Protein AF-A0A5K1CYM6-F1 (afdb_monomer_lite)

Sequence (46 aa):
ETVIYRIFYYINRSGNGHLTLRELKRGNLIAAMQHVDDEEDINKVL

Organism: NCBI:txid210225

Foldseek 3Di:
DDPVVVCCVQQVPVNPPDGDPVSVVPDCVVVLVVVVVVDPDNVPRD

pLDDT: mean 92.22, std 6.03, range [65.88, 97.06]

InterPro domains:
  IPR041534 PP2A regulatory subunit B'', EF-hand domain [PF17958] (1-39)

Secondary structure (DSSP, 8-state):
--HHHHHHHHH-TT-SS---HHHHHHSSHHHHHHHHHH-S-GGG--

Radius of gyration: 11.31 Å; chains: 1; bounding box: 20×19×30 Å

Structure (mmCIF, N/CA/C/O backbone):
data_AF-A0A5K1CYM6-F1
#
_entry.id   AF-A0A5K1CYM6-F1
#
loop_
_atom_site.group_PDB
_atom_site.id
_atom_site.type_symbol
_atom_site.label_atom_id
_atom_site.label_alt_id
_atom_site.label_comp_id
_atom_site.label_asym_id
_atom_site.label_entity_id
_atom_site.label_seq_id
_atom_site.pdbx_PDB_ins_code
_atom_site.Cartn_x
_atom_site.Cartn_y
_atom_site.Cartn_z
_atom_site.occupancy
_atom_site.B_iso_or_equiv
_atom_site.auth_seq_id
_atom_site.auth_comp_id
_atom_site.auth_asym_id
_atom_site.auth_atom_id
_atom_site.pdbx_PDB_model_num
ATOM 1 N N . GLU A 1 1 ? 9.331 11.514 -1.356 1.00 71.44 1 GLU A N 1
ATOM 2 C CA . GLU A 1 1 ? 8.223 10.808 -0.677 1.00 71.44 1 GLU A CA 1
ATOM 3 C C . GLU A 1 1 ? 8.426 9.309 -0.872 1.00 71.44 1 GLU A C 1
ATOM 5 O O . GLU A 1 1 ? 8.885 8.934 -1.943 1.00 71.44 1 GLU A O 1
ATOM 10 N N . THR A 1 2 ? 8.208 8.466 0.140 1.00 92.81 2 THR A N 1
ATOM 11 C CA . THR A 1 2 ? 8.449 7.011 0.032 1.00 92.81 2 THR A CA 1
ATOM 12 C C . THR A 1 2 ? 7.138 6.245 -0.142 1.00 92.81 2 THR A C 1
ATOM 14 O O . THR A 1 2 ? 6.078 6.714 0.272 1.00 92.81 2 THR A O 1
ATOM 17 N N . VAL A 1 3 ? 7.201 5.043 -0.724 1.00 92.25 3 VAL A N 1
ATOM 18 C CA . VAL A 1 3 ? 6.020 4.187 -0.956 1.00 92.25 3 VAL A CA 1
ATOM 19 C C . VAL A 1 3 ? 5.267 3.903 0.348 1.00 92.25 3 VAL A C 1
ATOM 21 O O . VAL A 1 3 ? 4.048 4.035 0.398 1.00 92.25 3 VAL A O 1
ATOM 24 N N . ILE A 1 4 ? 5.990 3.613 1.436 1.00 94.62 4 ILE A N 1
ATOM 25 C CA . ILE A 1 4 ? 5.390 3.378 2.760 1.00 94.62 4 ILE A CA 1
ATOM 26 C C . ILE A 1 4 ? 4.600 4.605 3.231 1.00 94.62 4 ILE A C 1
ATOM 28 O O . ILE A 1 4 ? 3.472 4.458 3.697 1.00 94.62 4 ILE A O 1
ATOM 32 N N . TYR A 1 5 ? 5.156 5.812 3.078 1.00 95.25 5 TYR A N 1
ATOM 33 C CA . TYR A 1 5 ? 4.464 7.041 3.468 1.00 95.25 5 TYR A CA 1
ATOM 34 C C . TYR A 1 5 ? 3.133 7.198 2.719 1.00 95.25 5 TYR A C 1
ATOM 36 O O . TYR A 1 5 ? 2.102 7.408 3.356 1.00 95.25 5 TYR A O 1
ATOM 44 N N . ARG A 1 6 ? 3.127 7.004 1.392 1.00 93.81 6 ARG A N 1
ATOM 45 C CA . ARG A 1 6 ? 1.909 7.086 0.563 1.00 93.81 6 ARG A CA 1
ATOM 46 C C . ARG A 1 6 ? 0.868 6.044 0.968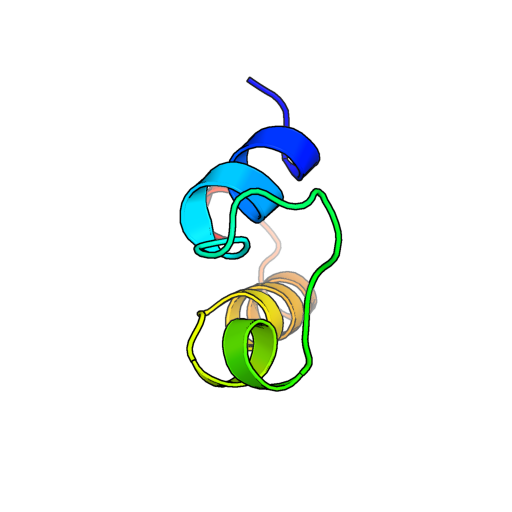 1.00 93.81 6 ARG A C 1
ATOM 48 O O . ARG A 1 6 ? -0.310 6.375 1.085 1.00 93.81 6 ARG A O 1
ATOM 55 N N . ILE A 1 7 ? 1.289 4.808 1.244 1.00 95.12 7 ILE A N 1
ATOM 56 C CA . ILE A 1 7 ? 0.385 3.747 1.711 1.00 95.12 7 ILE A CA 1
ATOM 57 C C . ILE A 1 7 ? -0.330 4.181 2.993 1.00 95.12 7 ILE A C 1
ATOM 59 O O . ILE A 1 7 ? -1.556 4.127 3.066 1.00 95.12 7 ILE A O 1
ATOM 63 N N . PHE A 1 8 ? 0.406 4.645 4.000 1.00 96.44 8 P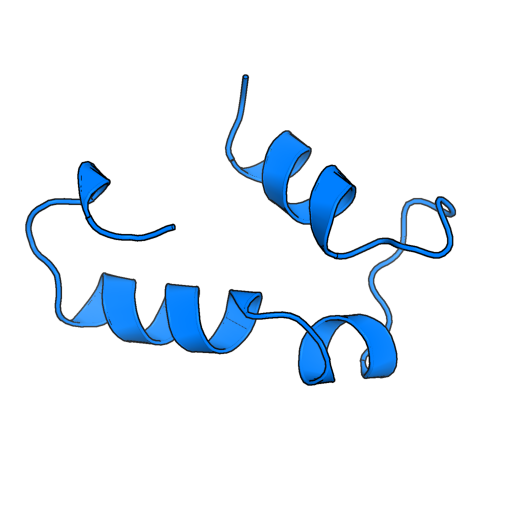HE A N 1
ATOM 64 C CA . PHE A 1 8 ? -0.219 5.075 5.250 1.00 96.44 8 PHE A CA 1
ATOM 65 C C . PHE A 1 8 ? -1.075 6.329 5.065 1.00 96.44 8 PHE A C 1
ATOM 67 O O . PHE A 1 8 ? -2.177 6.380 5.607 1.00 96.44 8 PHE A O 1
ATOM 74 N N . TYR A 1 9 ? -0.628 7.284 4.248 1.00 95.00 9 TYR A N 1
ATOM 75 C CA . TYR A 1 9 ? -1.366 8.510 3.951 1.00 95.00 9 TYR A CA 1
ATOM 76 C C . TYR A 1 9 ? -2.743 8.234 3.324 1.00 95.00 9 TYR A C 1
ATOM 78 O O . TYR A 1 9 ? -3.745 8.813 3.748 1.00 95.00 9 TYR A O 1
ATOM 86 N N . TYR A 1 10 ? -2.820 7.325 2.346 1.00 93.62 10 TYR A N 1
ATOM 87 C CA . TYR A 1 10 ? -4.074 7.035 1.643 1.00 93.62 10 TYR A CA 1
ATOM 88 C C . TYR A 1 10 ? -4.940 5.972 2.329 1.00 93.62 10 TYR A C 1
ATOM 90 O O . TYR A 1 10 ? -6.170 6.043 2.245 1.00 93.62 10 TYR A O 1
ATOM 98 N N . ILE A 1 11 ? -4.333 4.990 3.002 1.00 95.81 11 ILE A N 1
ATOM 99 C CA . ILE A 1 11 ? -5.049 3.809 3.503 1.00 95.81 11 ILE A CA 1
ATOM 100 C C . ILE A 1 11 ? -5.365 3.914 5.002 1.00 95.81 11 ILE A C 1
ATOM 102 O O . ILE A 1 11 ? -6.477 3.565 5.403 1.00 95.81 11 ILE A O 1
ATOM 106 N N . ASN A 1 12 ? -4.456 4.426 5.845 1.00 96.88 12 ASN A N 1
ATOM 107 C CA . ASN A 1 12 ? -4.674 4.516 7.297 1.00 96.88 12 ASN A CA 1
ATOM 108 C C . ASN A 1 12 ? -5.517 5.744 7.673 1.00 96.88 12 ASN A C 1
ATOM 110 O O . ASN A 1 12 ? -5.060 6.673 8.333 1.00 96.88 12 ASN A O 1
ATOM 114 N N . ARG A 1 13 ? -6.788 5.737 7.268 1.00 94.38 13 ARG A N 1
ATOM 115 C CA . ARG A 1 13 ? -7.760 6.811 7.541 1.00 94.38 13 ARG A CA 1
ATOM 116 C C . ARG A 1 13 ? -7.957 7.071 9.036 1.00 94.38 13 ARG A C 1
ATOM 118 O O . ARG A 1 13 ? -8.343 8.174 9.406 1.00 94.38 13 ARG A O 1
ATOM 125 N N . SER A 1 14 ? -7.724 6.066 9.880 1.00 95.88 14 SER A N 1
ATOM 126 C CA . SER A 1 14 ? -7.771 6.208 11.337 1.00 95.88 14 SER A CA 1
ATOM 127 C C . SER A 1 14 ? -6.568 6.946 11.937 1.00 95.88 14 SER A C 1
ATOM 129 O O . SER A 1 14 ? -6.656 7.378 13.083 1.00 95.88 14 SER A O 1
ATOM 131 N N . GLY A 1 15 ? -5.464 7.106 11.196 1.00 95.44 15 GLY A N 1
ATOM 132 C CA . GLY A 1 15 ? -4.278 7.853 11.634 1.00 95.44 15 GLY A CA 1
ATOM 133 C C . GLY A 1 15 ? -3.568 7.267 12.859 1.00 95.44 15 GLY A C 1
ATOM 134 O O . GLY A 1 15 ? -2.820 7.969 13.532 1.00 95.44 15 GLY A O 1
ATOM 135 N N . ASN A 1 16 ? -3.816 5.997 13.179 1.00 96.44 16 ASN A N 1
ATOM 136 C 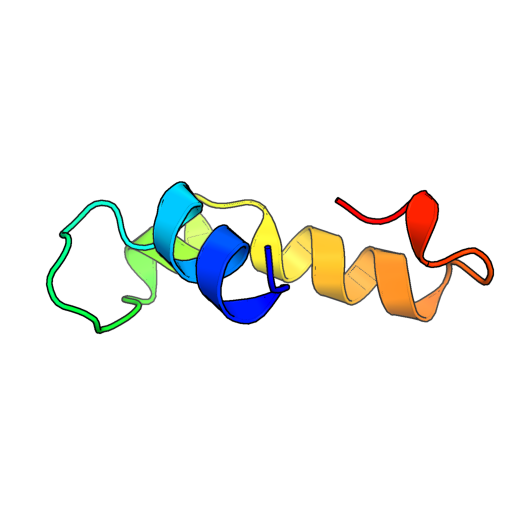CA . ASN A 1 16 ? -3.293 5.320 14.368 1.00 96.44 16 ASN A CA 1
ATOM 137 C C . ASN A 1 16 ? -2.008 4.512 14.099 1.00 96.44 16 ASN A C 1
ATOM 139 O O . ASN A 1 16 ? -1.542 3.793 14.984 1.00 96.44 16 ASN A O 1
ATOM 143 N N . GLY A 1 17 ? -1.471 4.566 12.876 1.00 96.56 17 GLY A N 1
ATOM 144 C CA . GLY A 1 17 ? -0.269 3.832 12.476 1.00 96.56 17 GLY A CA 1
ATOM 145 C C . GLY A 1 17 ? -0.473 2.325 12.296 1.00 96.56 17 GLY A C 1
ATOM 146 O O . GLY A 1 17 ? 0.504 1.605 12.112 1.00 96.56 17 GLY A O 1
ATOM 147 N N . HIS A 1 18 ? -1.715 1.835 12.318 1.00 97.06 18 HIS A N 1
ATOM 148 C CA . HIS A 1 18 ? -2.043 0.417 12.188 1.00 97.06 18 HIS A CA 1
ATOM 149 C C . HIS A 1 18 ? -3.115 0.207 11.116 1.00 97.06 18 HIS A C 1
ATOM 151 O O . HIS A 1 18 ? -4.259 0.630 11.271 1.00 97.06 18 HIS A O 1
ATOM 157 N N . LEU A 1 19 ? -2.765 -0.493 10.035 1.00 96.62 19 LEU A N 1
ATOM 158 C CA . LEU A 1 19 ? -3.714 -0.810 8.969 1.00 96.62 19 LEU A CA 1
ATOM 159 C C . LEU A 1 19 ? -4.686 -1.903 9.408 1.00 96.62 19 LEU A C 1
ATOM 161 O O . LEU A 1 19 ? -4.302 -3.038 9.690 1.00 96.62 19 LEU A O 1
ATOM 165 N N . THR A 1 20 ? -5.971 -1.572 9.422 1.00 96.75 20 THR A N 1
ATOM 166 C CA . THR A 1 20 ? -7.035 -2.543 9.674 1.00 96.75 20 THR A CA 1
ATOM 167 C C . THR A 1 20 ? -7.441 -3.266 8.389 1.00 96.75 20 THR A C 1
ATOM 169 O O . THR A 1 20 ? -7.370 -2.720 7.286 1.00 96.75 20 THR A O 1
ATOM 172 N N . LEU A 1 21 ? -7.994 -4.478 8.515 1.00 96.19 21 LEU A N 1
ATOM 173 C CA . LEU A 1 21 ? -8.566 -5.200 7.368 1.00 96.19 21 LEU A CA 1
ATOM 174 C C . LEU A 1 21 ? -9.666 -4.402 6.653 1.00 96.19 21 LEU A C 1
ATOM 176 O O . LEU A 1 21 ? -9.850 -4.545 5.449 1.00 96.19 21 LEU A O 1
ATOM 180 N N . ARG A 1 22 ? -10.417 -3.566 7.382 1.00 96.44 22 ARG A N 1
ATOM 181 C CA . ARG A 1 22 ? -11.460 -2.717 6.793 1.00 96.44 22 ARG A CA 1
ATOM 182 C C . ARG A 1 22 ? -10.860 -1.623 5.909 1.00 96.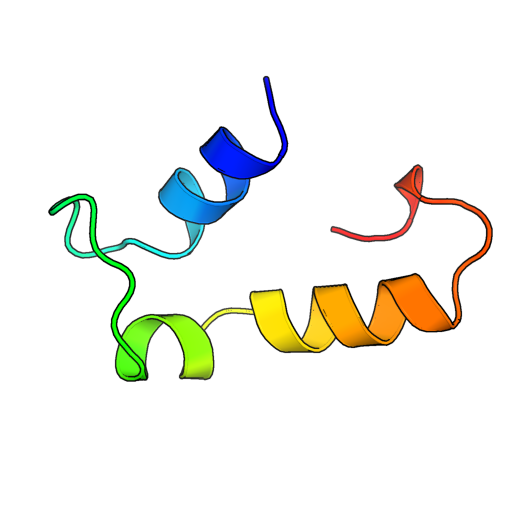44 22 ARG A C 1
ATOM 184 O O . ARG A 1 22 ? -11.411 -1.362 4.846 1.00 96.44 22 ARG A O 1
ATOM 191 N N . GLU A 1 23 ? -9.775 -0.990 6.348 1.00 96.62 23 GLU A N 1
ATOM 192 C CA . GLU A 1 23 ? -9.053 0.019 5.565 1.00 96.62 23 GLU A CA 1
ATOM 193 C C . GLU A 1 23 ? -8.418 -0.607 4.320 1.00 96.62 23 GLU A C 1
ATOM 195 O O . GLU A 1 23 ? -8.626 -0.105 3.219 1.00 96.62 23 GLU A O 1
ATOM 200 N N . LEU A 1 24 ? -7.765 -1.765 4.467 1.00 95.12 24 LEU A N 1
ATOM 201 C CA . LEU A 1 24 ? -7.190 -2.509 3.341 1.00 95.12 24 LEU A CA 1
ATOM 202 C C . LEU A 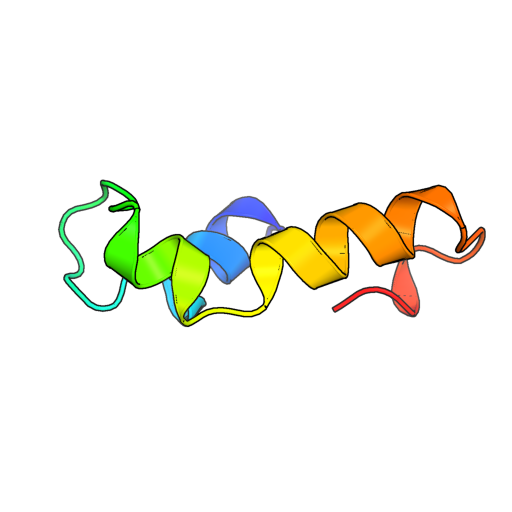1 24 ? -8.245 -2.901 2.299 1.00 95.12 24 LEU A C 1
ATOM 204 O O . LEU A 1 24 ? -8.042 -2.669 1.113 1.00 95.12 24 LEU A O 1
ATOM 208 N N . LYS A 1 25 ? -9.392 -3.443 2.734 1.00 94.00 25 LYS A N 1
ATOM 209 C CA . LYS A 1 25 ? -10.488 -3.858 1.837 1.00 94.00 25 LYS A CA 1
ATOM 210 C C . LYS A 1 25 ? -11.166 -2.701 1.101 1.00 94.00 25 LYS A C 1
ATOM 212 O O . LYS A 1 25 ? -11.809 -2.937 0.087 1.00 94.00 25 LYS A O 1
ATOM 217 N N . ARG A 1 26 ? -11.112 -1.482 1.646 1.00 93.44 26 ARG A N 1
ATOM 218 C CA . ARG A 1 26 ? -11.730 -0.287 1.042 1.00 93.44 26 ARG A CA 1
ATOM 219 C C . ARG A 1 26 ? -10.759 0.516 0.183 1.00 93.44 26 ARG A C 1
ATOM 221 O O . ARG A 1 26 ? -11.211 1.330 -0.615 1.00 93.44 26 ARG A O 1
ATOM 228 N N . GLY A 1 27 ? -9.461 0.340 0.398 1.00 90.69 27 GLY A N 1
ATOM 229 C CA . GLY A 1 27 ? -8.419 0.953 -0.408 1.00 90.69 27 GLY A CA 1
ATOM 230 C C . GLY A 1 27 ? -8.117 0.160 -1.676 1.00 90.69 27 GLY A C 1
ATOM 231 O O . GLY A 1 27 ? -8.750 -0.845 -1.986 1.00 90.69 27 GLY A O 1
ATOM 232 N N . ASN A 1 28 ? -7.102 0.619 -2.397 1.00 92.81 28 ASN A N 1
ATOM 233 C CA . ASN A 1 28 ? -6.625 0.029 -3.646 1.00 92.81 28 ASN A CA 1
ATOM 234 C C . ASN A 1 28 ? -5.286 -0.709 -3.494 1.00 92.81 28 ASN A C 1
ATOM 236 O O . ASN A 1 28 ? -4.771 -1.209 -4.485 1.00 92.81 28 ASN A O 1
ATOM 240 N N . LEU A 1 29 ? -4.733 -0.817 -2.277 1.00 93.50 29 LEU A N 1
ATOM 241 C CA . LEU A 1 29 ? -3.404 -1.395 -2.054 1.00 93.50 29 LEU A CA 1
ATOM 242 C C . LEU A 1 29 ? -3.282 -2.834 -2.574 1.00 93.50 29 LEU A C 1
ATOM 244 O O . LEU A 1 29 ? -2.284 -3.171 -3.192 1.00 93.50 29 LEU A O 1
ATOM 248 N N . ILE A 1 30 ? -4.301 -3.670 -2.354 1.00 92.81 30 ILE A N 1
ATOM 249 C CA . ILE A 1 30 ? -4.277 -5.066 -2.815 1.00 92.81 30 ILE A CA 1
ATOM 250 C C . ILE A 1 30 ? -4.318 -5.145 -4.345 1.00 92.81 30 ILE A C 1
ATOM 252 O O . ILE A 1 30 ? -3.555 -5.901 -4.931 1.00 92.81 30 ILE A O 1
ATOM 256 N N . ALA A 1 31 ? -5.155 -4.328 -4.991 1.00 92.69 31 ALA A N 1
ATOM 257 C CA . ALA A 1 31 ? -5.205 -4.258 -6.450 1.00 92.69 31 ALA A CA 1
ATOM 258 C C . ALA A 1 31 ? -3.887 -3.722 -7.038 1.00 92.69 31 ALA A C 1
ATOM 260 O O . ALA A 1 31 ? -3.418 -4.231 -8.047 1.00 92.69 31 ALA A O 1
ATOM 261 N N . ALA A 1 32 ? -3.259 -2.745 -6.375 1.00 92.19 32 ALA A N 1
ATOM 262 C CA . ALA A 1 32 ? -1.940 -2.227 -6.741 1.00 92.19 32 ALA A CA 1
ATOM 263 C C . ALA A 1 32 ? -0.860 -3.310 -6.667 1.00 92.19 32 ALA A C 1
ATOM 265 O O . ALA A 1 32 ? -0.042 -3.430 -7.569 1.00 92.19 32 ALA A O 1
ATOM 266 N N . MET A 1 33 ? -0.877 -4.108 -5.593 1.00 91.62 33 MET A N 1
ATOM 267 C CA . MET A 1 33 ? 0.049 -5.226 -5.416 1.00 91.62 33 MET A CA 1
ATOM 268 C C . MET A 1 33 ? -0.144 -6.293 -6.490 1.00 91.62 33 MET A C 1
ATOM 270 O O . MET A 1 33 ? 0.835 -6.843 -6.951 1.00 91.62 33 MET A O 1
ATOM 274 N N . GLN A 1 34 ? -1.375 -6.556 -6.926 1.00 92.88 34 GLN A N 1
ATOM 275 C CA . GLN A 1 34 ? -1.613 -7.485 -8.034 1.00 92.88 34 GLN A CA 1
ATOM 276 C C . GLN A 1 34 ? -1.154 -6.906 -9.376 1.00 92.88 34 GLN A C 1
ATOM 278 O O . GLN A 1 34 ? -0.559 -7.612 -10.176 1.00 92.88 34 GLN A O 1
ATOM 283 N N . HIS A 1 35 ? -1.392 -5.614 -9.622 1.00 93.25 35 HIS A N 1
ATOM 284 C CA . HIS A 1 35 ? -0.949 -4.953 -10.854 1.00 93.25 35 HIS A CA 1
ATOM 285 C C . HIS A 1 35 ? 0.582 -4.927 -10.966 1.00 93.25 35 HIS A C 1
ATOM 287 O O . HIS A 1 35 ? 1.107 -5.080 -12.063 1.00 93.25 35 HIS A O 1
ATOM 293 N N . VAL A 1 36 ? 1.308 -4.813 -9.848 1.00 93.38 36 VAL A N 1
ATOM 294 C CA . VAL A 1 36 ? 2.781 -4.843 -9.859 1.00 93.38 36 VAL A CA 1
ATOM 295 C C . VAL A 1 36 ? 3.369 -6.184 -10.287 1.00 93.38 36 VAL A C 1
ATOM 297 O O . VAL A 1 36 ? 4.498 -6.205 -10.764 1.00 93.38 36 VAL A O 1
ATOM 300 N N . ASP A 1 37 ? 2.628 -7.281 -10.126 1.00 91.69 37 ASP A N 1
ATOM 301 C CA . ASP A 1 37 ? 3.106 -8.603 -10.536 1.00 91.69 37 ASP A CA 1
ATOM 302 C C . ASP A 1 37 ? 3.132 -8.739 -12.072 1.00 91.69 37 ASP A C 1
ATOM 304 O O . ASP A 1 37 ? 3.974 -9.458 -12.609 1.00 91.69 37 ASP A O 1
ATOM 308 N N . ASP A 1 38 ? 2.248 -8.017 -12.772 1.00 92.06 38 ASP A N 1
ATOM 309 C CA . ASP A 1 38 ? 2.117 -8.047 -14.235 1.00 92.06 38 ASP A CA 1
ATOM 310 C C . ASP A 1 38 ? 2.820 -6.866 -14.937 1.00 92.06 38 ASP A C 1
ATOM 312 O O . ASP A 1 38 ? 3.131 -6.940 -16.128 1.00 92.06 38 ASP A O 1
ATOM 316 N N . GLU A 1 39 ? 3.042 -5.750 -14.237 1.00 93.56 39 GLU A N 1
ATOM 317 C CA . GLU A 1 39 ? 3.568 -4.516 -14.823 1.00 93.56 39 GLU A CA 1
ATOM 318 C C . GLU A 1 39 ? 5.095 -4.412 -14.700 1.00 93.56 39 GLU A C 1
ATOM 320 O O . GLU A 1 39 ? 5.649 -4.274 -13.611 1.00 93.56 39 GLU A O 1
ATOM 325 N N . GLU A 1 40 ? 5.782 -4.378 -15.844 1.00 89.81 40 GLU A N 1
ATOM 326 C CA . GLU A 1 40 ? 7.241 -4.210 -15.893 1.00 89.81 40 GLU A CA 1
ATOM 327 C C . GLU A 1 40 ? 7.699 -2.773 -15.568 1.00 89.81 40 GLU A C 1
ATOM 329 O O . GLU A 1 40 ? 8.808 -2.575 -15.064 1.00 89.81 40 GLU A O 1
ATOM 334 N N . ASP A 1 41 ? 6.869 -1.756 -15.838 1.00 90.25 41 ASP A N 1
ATOM 335 C CA . ASP A 1 41 ? 7.158 -0.357 -15.495 1.00 90.25 41 ASP A CA 1
ATOM 336 C C . ASP A 1 41 ? 6.483 0.041 -14.179 1.00 90.25 41 ASP A C 1
ATOM 338 O O . ASP A 1 41 ? 5.318 0.442 -14.141 1.00 90.25 41 ASP A O 1
ATOM 342 N N . ILE A 1 42 ? 7.262 0.008 -13.096 1.00 86.94 42 ILE A N 1
ATOM 343 C CA . ILE A 1 42 ? 6.807 0.349 -11.742 1.00 86.94 42 ILE A CA 1
ATOM 344 C C . ILE A 1 42 ? 6.115 1.718 -11.648 1.00 86.94 42 ILE A C 1
ATOM 346 O O . ILE A 1 42 ? 5.261 1.912 -10.789 1.00 86.94 42 ILE A O 1
ATOM 350 N N . ASN A 1 43 ? 6.432 2.668 -12.536 1.00 86.88 43 ASN A N 1
ATOM 351 C CA . ASN A 1 43 ? 5.825 4.002 -12.510 1.00 86.88 43 ASN A CA 1
ATOM 352 C C . ASN A 1 43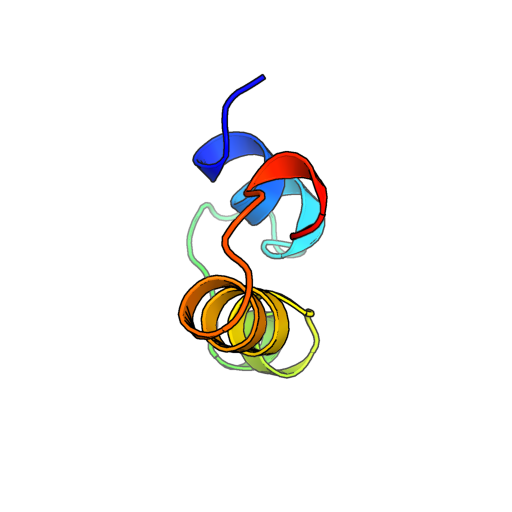 ? 4.363 4.013 -12.976 1.00 86.88 43 ASN A C 1
ATOM 354 O O . ASN A 1 43 ? 3.686 5.032 -12.834 1.00 86.88 43 ASN A O 1
ATOM 358 N N . LYS A 1 44 ? 3.869 2.906 -13.537 1.00 84.12 44 LYS A N 1
ATOM 359 C CA . LYS A 1 44 ? 2.466 2.740 -13.931 1.00 84.12 44 LYS A CA 1
ATOM 360 C C . LYS A 1 44 ? 1.606 2.100 -12.842 1.00 84.12 44 LYS A C 1
ATOM 362 O O . LYS A 1 44 ? 0.386 2.066 -12.991 1.00 84.12 44 LYS A O 1
ATOM 367 N N . VAL A 1 45 ? 2.214 1.650 -11.744 1.00 81.19 45 VAL A N 1
ATOM 368 C CA . VAL A 1 45 ? 1.512 1.130 -10.568 1.00 81.19 45 VAL A CA 1
ATOM 369 C C . VAL A 1 45 ? 1.437 2.228 -9.511 1.00 81.19 45 VAL A C 1
ATOM 371 O O . VAL A 1 45 ? 2.453 2.617 -8.949 1.00 81.19 45 VAL A O 1
ATOM 374 N N . LEU A 1 46 ? 0.212 2.709 -9.270 1.00 65.88 46 LEU A N 1
ATOM 375 C CA . LEU A 1 46 ? -0.233 3.604 -8.183 1.00 65.88 46 LEU A CA 1
ATOM 376 C C . LEU A 1 46 ? 0.717 4.705 -7.676 1.00 65.88 46 LEU A C 1
ATOM 378 O O . LEU A 1 46 ? 1.651 4.451 -6.884 1.00 65.88 46 LEU A O 1
#